Protein AF-A0A9D5CC19-F1 (afdb_monomer_lite)

Organism: NCBI:txid325984

Sequence (164 aa):
MEEVWQKQMRSLQSSLSIAKKSLAIDDADRRSDASVEQSWDSSGGNQNNGNHTGPRVREENGGRSMSAGLSVINRLAEEFEQRSQVFGDDAKFLVEVKSGQAEASLNPERELRRLKQMFDVWKKDFGVRLRETKVVINKLASEEANPEKVKKKWWGRLNSSRII

Radius of gyration: 29.65 Å; chains: 1; bounding box: 60×63×81 Å

Secondary structure (DSSP, 8-state):
-HHHHHHHHHHHHHHHHHHHHHHHHHTTTT-------------------------------HHHHHHHHHHHHHHHHHHHHHHHHHHHHHHHHHHHHHTTSS--SS-HHHHHHHHHHHHHHHHHHHHHHHHHHHHHHHHHHHHSS-TTSSTTTSGGGSS-----

Structure (mmCIF, N/CA/C/O backbone):
data_AF-A0A9D5CC19-F1
#
_entry.id   AF-A0A9D5CC19-F1
#
loop_
_atom_site.group_PDB
_atom_site.id
_atom_site.type_symbol
_atom_site.label_atom_id
_atom_site.label_alt_id
_atom_site.label_comp_id
_atom_site.label_asym_id
_atom_site.label_entity_id
_atom_site.label_seq_id
_atom_site.pdbx_PDB_ins_code
_atom_site.Cartn_x
_atom_site.Cartn_y
_atom_site.Cartn_z
_atom_site.occupancy
_atom_site.B_iso_or_equiv
_atom_site.auth_seq_id
_atom_site.auth_comp_id
_atom_site.auth_asym_id
_atom_site.auth_atom_id
_atom_site.pdbx_PDB_model_num
ATOM 1 N N . MET A 1 1 ? 30.662 1.251 15.315 1.00 50.44 1 MET A N 1
ATOM 2 C CA . MET A 1 1 ? 29.566 1.231 14.310 1.00 50.44 1 MET A CA 1
ATOM 3 C C . MET A 1 1 ? 29.085 2.641 13.974 1.00 50.44 1 MET A C 1
ATOM 5 O O . MET A 1 1 ? 29.071 2.973 12.797 1.00 50.44 1 MET A O 1
ATOM 9 N N . GLU A 1 2 ? 28.796 3.488 14.967 1.00 67.94 2 GLU A N 1
ATOM 10 C CA . GLU A 1 2 ? 28.387 4.895 14.768 1.00 67.94 2 GLU A CA 1
ATOM 11 C C . GLU A 1 2 ? 29.420 5.742 13.995 1.00 67.94 2 GLU A C 1
ATOM 13 O O . GLU A 1 2 ? 29.082 6.499 13.092 1.00 67.94 2 GLU A O 1
ATOM 18 N N . GLU A 1 3 ? 30.711 5.538 14.261 1.00 75.19 3 GLU A N 1
ATOM 19 C CA . GLU A 1 3 ? 31.812 6.281 13.625 1.00 75.19 3 GLU A CA 1
ATOM 20 C C . GLU A 1 3 ? 31.857 6.122 12.096 1.00 75.19 3 GLU A C 1
ATOM 22 O O . GLU A 1 3 ? 32.205 7.057 11.374 1.00 75.19 3 GLU A O 1
ATOM 27 N N . VAL A 1 4 ? 31.477 4.947 11.583 1.00 83.88 4 VAL A N 1
ATOM 28 C CA . VAL A 1 4 ? 31.441 4.680 10.139 1.00 83.88 4 VAL A CA 1
ATOM 29 C C . VAL A 1 4 ? 30.273 5.419 9.499 1.00 83.88 4 VAL A C 1
ATOM 31 O O . VAL A 1 4 ? 30.443 6.018 8.439 1.00 83.88 4 VAL A O 1
ATOM 34 N N . TRP A 1 5 ? 29.111 5.432 10.155 1.00 86.44 5 TRP A N 1
ATOM 35 C CA . TRP A 1 5 ? 27.939 6.166 9.680 1.00 86.44 5 TRP A CA 1
ATOM 36 C C . TRP A 1 5 ? 28.201 7.675 9.657 1.00 86.44 5 TRP A C 1
ATOM 38 O O . TRP A 1 5 ? 27.990 8.324 8.633 1.00 86.44 5 TRP A O 1
ATOM 48 N N . GLN A 1 6 ? 28.795 8.210 10.724 1.00 89.81 6 GLN A N 1
ATOM 49 C CA . GLN A 1 6 ? 29.220 9.610 10.799 1.00 89.81 6 GLN A CA 1
ATOM 50 C C . 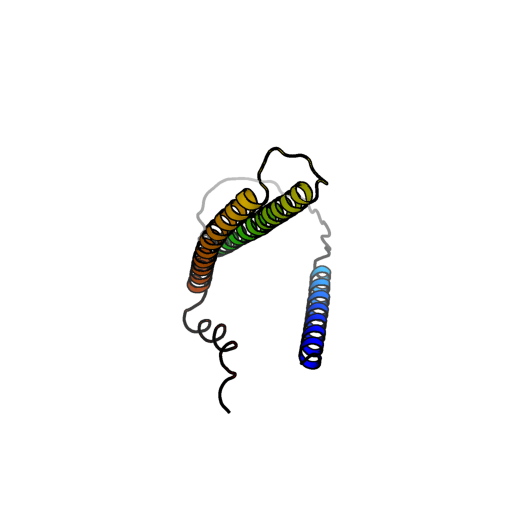GLN A 1 6 ? 30.209 9.968 9.681 1.00 89.81 6 GLN A C 1
ATOM 52 O O . GLN A 1 6 ? 30.081 11.008 9.030 1.00 89.81 6 GLN A O 1
ATOM 57 N N . LYS A 1 7 ? 31.181 9.091 9.402 1.00 91.62 7 LYS A N 1
ATOM 58 C CA . LYS A 1 7 ? 32.168 9.304 8.334 1.00 91.62 7 LYS A CA 1
ATOM 59 C C . LYS A 1 7 ? 31.529 9.275 6.943 1.00 91.62 7 LYS A C 1
ATOM 61 O O . LYS A 1 7 ? 31.882 10.099 6.100 1.00 91.62 7 LYS A O 1
ATOM 66 N N . GLN A 1 8 ? 30.560 8.386 6.718 1.00 85.56 8 GLN A N 1
ATOM 67 C CA . GLN A 1 8 ? 29.790 8.334 5.471 1.00 85.56 8 GLN A CA 1
ATOM 68 C C . GLN A 1 8 ? 28.921 9.583 5.291 1.00 85.56 8 GLN A C 1
ATOM 70 O O . GLN A 1 8 ? 28.938 10.181 4.218 1.00 85.56 8 GLN A O 1
ATOM 75 N N . MET A 1 9 ? 28.241 10.040 6.345 1.00 95.75 9 MET A N 1
ATOM 76 C CA . MET A 1 9 ? 27.393 11.231 6.279 1.00 95.75 9 MET A CA 1
ATOM 77 C C . MET A 1 9 ? 28.207 12.491 5.965 1.00 95.75 9 MET A C 1
ATOM 79 O O . MET A 1 9 ? 27.846 13.270 5.083 1.00 95.75 9 MET A O 1
ATOM 83 N N . ARG A 1 10 ? 29.368 12.644 6.612 1.00 90.56 10 ARG A N 1
ATOM 84 C CA . ARG A 1 10 ? 30.296 13.753 6.343 1.00 90.56 10 ARG A CA 1
ATOM 85 C C . ARG A 1 10 ? 30.849 13.712 4.919 1.00 90.56 10 ARG A C 1
ATOM 87 O O . ARG A 1 10 ? 30.910 14.746 4.257 1.00 90.56 10 ARG A O 1
ATOM 94 N N . SER A 1 11 ? 31.221 12.528 4.425 1.00 90.69 11 SER A N 1
ATOM 95 C CA . SER A 1 11 ? 31.704 12.367 3.047 1.00 90.69 11 SER A CA 1
ATOM 96 C C . SER A 1 11 ? 30.614 12.684 2.018 1.00 90.69 11 SER A C 1
ATOM 98 O O . SER A 1 11 ? 30.894 13.331 1.009 1.00 90.69 11 SER A O 1
ATOM 100 N N . LEU A 1 12 ? 29.367 12.280 2.279 1.00 92.69 12 LEU A N 1
ATOM 101 C CA . LEU A 1 12 ? 28.220 12.569 1.419 1.00 92.69 12 LEU A CA 1
ATOM 102 C C . LEU A 1 12 ? 27.943 14.073 1.359 1.00 92.69 12 LEU A C 1
ATOM 104 O O . LEU A 1 12 ? 27.874 14.648 0.272 1.00 92.69 12 LEU A O 1
ATOM 108 N N . GLN A 1 13 ? 27.859 14.725 2.518 1.00 92.38 13 GLN A N 1
ATOM 109 C CA . GLN A 1 13 ? 27.664 16.173 2.607 1.00 92.38 13 GLN A CA 1
ATOM 110 C C . GLN A 1 13 ? 28.793 16.949 1.912 1.00 92.38 13 GLN A C 1
ATOM 112 O O . GLN A 1 13 ? 28.529 17.933 1.220 1.00 92.38 13 GLN A O 1
ATOM 117 N N . SER A 1 14 ? 30.039 16.478 2.027 1.00 90.94 14 SER A N 1
ATOM 118 C CA . SER A 1 14 ? 31.184 17.049 1.311 1.00 90.94 14 SER A CA 1
ATOM 119 C C . SER A 1 14 ? 31.021 16.934 -0.209 1.00 90.94 14 SER A C 1
ATOM 121 O O . SER A 1 14 ? 31.119 17.943 -0.910 1.00 90.94 14 SER A O 1
ATOM 123 N N . SER A 1 15 ? 30.676 15.746 -0.717 1.00 84.25 15 SER A N 1
ATOM 124 C CA . SER A 1 15 ? 30.458 15.530 -2.155 1.00 84.25 15 SER A CA 1
ATOM 125 C C . SER A 1 15 ? 29.303 16.370 -2.722 1.00 84.25 15 SER A C 1
ATOM 127 O O . SER A 1 15 ? 29.442 16.957 -3.794 1.00 84.25 15 SER A O 1
ATOM 129 N N . LEU A 1 16 ? 28.208 16.529 -1.965 1.00 85.38 16 LEU A N 1
ATOM 130 C CA . LEU A 1 16 ? 27.084 17.405 -2.318 1.00 85.38 16 LEU A CA 1
ATOM 131 C C . LEU A 1 16 ? 27.503 18.876 -2.404 1.00 85.38 16 LEU A C 1
ATOM 133 O O . LEU A 1 16 ? 27.068 19.596 -3.301 1.00 85.38 16 LEU A O 1
ATOM 137 N N . SER A 1 17 ? 28.355 19.330 -1.483 1.00 82.25 17 SER A N 1
ATOM 138 C CA . SER A 1 17 ? 28.843 20.711 -1.464 1.00 82.25 17 SER A CA 1
ATOM 139 C C . SER A 1 17 ? 29.720 21.024 -2.681 1.00 82.25 17 SER A C 1
ATOM 141 O O . SER A 1 17 ? 29.593 22.097 -3.267 1.00 82.25 17 SER A O 1
ATOM 143 N N . ILE A 1 18 ? 30.557 20.072 -3.110 1.00 80.94 18 ILE A N 1
ATOM 144 C CA . ILE A 1 18 ? 31.383 20.199 -4.323 1.00 80.94 18 ILE A CA 1
ATOM 145 C C . ILE A 1 18 ? 30.498 20.237 -5.573 1.00 80.94 18 ILE A C 1
ATOM 147 O O . ILE A 1 18 ? 30.638 21.146 -6.390 1.00 80.94 18 ILE A O 1
ATOM 151 N N . ALA A 1 19 ? 29.541 19.312 -5.689 1.00 76.38 19 ALA A N 1
ATOM 152 C CA . ALA A 1 19 ? 28.617 19.272 -6.822 1.00 76.38 19 ALA A CA 1
ATOM 153 C C . ALA A 1 19 ? 27.803 20.573 -6.949 1.00 76.38 19 ALA A C 1
ATOM 155 O O . ALA A 1 19 ? 27.684 21.124 -8.042 1.00 76.38 19 ALA A O 1
ATOM 156 N N . LYS A 1 20 ? 27.315 21.125 -5.828 1.00 75.12 20 LYS A N 1
ATOM 157 C CA . LYS A 1 20 ? 26.585 22.406 -5.817 1.00 75.12 20 LYS A CA 1
ATOM 158 C C . LYS A 1 20 ? 27.441 23.590 -6.267 1.00 75.12 20 LYS A C 1
ATOM 160 O O . LYS A 1 20 ? 26.943 24.448 -6.985 1.00 75.12 20 LYS A O 1
ATOM 165 N N . LYS A 1 21 ? 28.712 23.650 -5.859 1.00 68.12 21 LYS A N 1
ATOM 166 C CA . LYS A 1 21 ? 29.637 24.715 -6.288 1.00 68.12 21 LYS A CA 1
ATOM 167 C C . LYS A 1 21 ? 29.951 24.615 -7.781 1.00 68.12 21 LYS A C 1
ATOM 169 O O . LYS A 1 21 ? 30.052 25.641 -8.437 1.00 68.12 21 LYS A O 1
ATOM 174 N N . SER A 1 22 ? 30.048 23.396 -8.312 1.00 59.19 22 SER A N 1
ATOM 175 C CA . SER A 1 22 ? 30.287 23.170 -9.740 1.00 59.19 22 SER A CA 1
ATOM 176 C C . SER A 1 22 ? 29.096 23.585 -10.610 1.00 59.19 22 SER A C 1
ATOM 178 O O . SER A 1 22 ? 29.305 24.107 -11.696 1.00 59.19 22 SER A O 1
ATOM 180 N N . LEU A 1 23 ? 27.860 23.408 -10.129 1.00 56.56 23 LEU A N 1
ATOM 181 C CA . LEU A 1 23 ? 26.654 23.811 -10.865 1.00 56.56 23 LEU A CA 1
ATOM 182 C C . LEU A 1 23 ? 26.490 25.339 -10.940 1.00 56.56 23 LEU A C 1
ATOM 184 O O . LEU A 1 23 ? 25.998 25.855 -11.932 1.00 56.56 23 LEU A O 1
ATOM 188 N N . ALA A 1 24 ? 26.935 26.066 -9.911 1.00 57.12 24 ALA A N 1
ATOM 189 C CA . ALA A 1 24 ? 26.884 27.529 -9.889 1.00 57.12 24 ALA A CA 1
ATOM 190 C C . ALA A 1 24 ? 27.945 28.204 -10.784 1.00 57.12 24 ALA A C 1
ATOM 192 O O . ALA A 1 24 ? 27.845 29.400 -11.035 1.00 57.12 24 ALA A O 1
ATOM 193 N N . ILE A 1 25 ? 28.961 27.462 -11.243 1.00 51.91 25 ILE A N 1
ATOM 194 C CA . ILE A 1 25 ? 30.002 27.964 -12.157 1.00 51.91 25 ILE A CA 1
ATOM 195 C C . ILE A 1 25 ? 29.527 27.897 -13.619 1.00 51.91 25 ILE A C 1
ATOM 197 O O . ILE A 1 25 ? 29.820 28.807 -14.384 1.00 51.91 25 ILE A O 1
ATOM 201 N N . ASP A 1 26 ? 28.719 26.897 -13.987 1.00 49.25 26 ASP A N 1
ATOM 202 C CA . ASP A 1 26 ? 28.211 26.724 -15.362 1.00 49.25 26 ASP A CA 1
ATOM 203 C C . ASP A 1 26 ? 27.099 27.734 -15.735 1.00 49.25 26 ASP A C 1
ATOM 205 O O . ASP A 1 26 ? 26.843 27.992 -16.910 1.00 49.25 26 ASP A O 1
ATOM 209 N N . ASP A 1 27 ? 26.456 28.352 -14.735 1.00 45.97 27 ASP A N 1
ATOM 210 C CA . ASP A 1 27 ? 25.426 29.392 -14.921 1.00 45.97 27 ASP A CA 1
ATOM 211 C C . ASP A 1 27 ? 26.031 30.804 -15.123 1.00 45.97 27 ASP A C 1
ATOM 213 O O . ASP A 1 27 ? 25.332 31.757 -15.471 1.00 45.97 27 ASP A O 1
ATOM 217 N N . ALA A 1 28 ? 27.349 30.965 -14.931 1.00 46.75 28 ALA A N 1
ATOM 218 C CA . ALA A 1 28 ? 28.041 32.241 -15.138 1.00 46.75 28 ALA A CA 1
ATOM 219 C C . ALA A 1 28 ? 28.458 32.480 -16.605 1.00 46.75 28 ALA A C 1
ATOM 221 O O . ALA A 1 28 ? 28.538 33.634 -17.025 1.00 46.75 28 ALA A O 1
ATOM 222 N N . ASP A 1 29 ? 28.643 31.423 -17.406 1.00 47.44 29 ASP A N 1
ATOM 223 C CA . ASP A 1 29 ? 29.183 31.517 -18.776 1.00 47.44 29 ASP A CA 1
ATOM 224 C C . ASP A 1 29 ? 28.117 31.736 -19.872 1.00 47.44 29 ASP A C 1
ATOM 226 O O . ASP A 1 29 ? 28.427 31.750 -21.063 1.00 47.44 29 ASP A O 1
ATOM 230 N N . ARG A 1 30 ? 26.840 31.938 -19.506 1.00 51.81 30 ARG A N 1
ATOM 231 C CA . ARG A 1 30 ? 25.733 32.142 -20.471 1.00 51.81 30 ARG A CA 1
ATOM 232 C C . ARG A 1 30 ? 25.027 33.492 -20.353 1.00 51.81 30 ARG A C 1
ATOM 234 O O . ARG A 1 30 ? 23.895 33.637 -20.814 1.00 51.81 30 ARG A O 1
ATOM 241 N N . ARG A 1 31 ? 25.683 34.504 -19.779 1.00 40.66 31 ARG A N 1
ATOM 242 C CA . ARG A 1 31 ? 25.199 35.893 -19.810 1.00 40.66 31 ARG A CA 1
ATOM 243 C C . ARG A 1 31 ? 25.778 36.655 -21.003 1.00 40.66 31 ARG A C 1
ATOM 245 O O . ARG A 1 31 ? 26.797 37.319 -20.906 1.00 40.66 31 ARG A O 1
ATOM 252 N N . SER A 1 32 ? 25.076 36.495 -22.119 1.00 44.75 32 SER A N 1
ATOM 253 C CA . SER A 1 32 ? 24.699 37.513 -23.106 1.00 44.75 32 SER A CA 1
ATOM 254 C C . SER A 1 32 ? 25.527 38.806 -23.190 1.00 44.75 32 SER A C 1
ATOM 256 O O . SER A 1 32 ? 25.320 39.722 -22.398 1.00 44.75 32 SER A O 1
ATOM 258 N N . ASP A 1 33 ? 26.283 38.946 -24.279 1.00 35.56 33 ASP A N 1
ATOM 259 C CA . ASP A 1 33 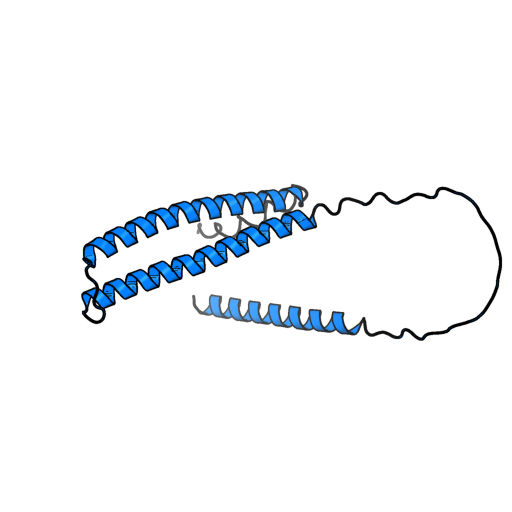? 26.413 40.219 -24.997 1.00 35.56 33 ASP A CA 1
ATOM 260 C C . ASP A 1 33 ? 25.999 39.986 -26.458 1.00 35.56 33 ASP A C 1
ATOM 262 O O . ASP A 1 33 ? 26.794 39.621 -27.322 1.00 35.56 33 ASP A O 1
ATOM 266 N N . ALA A 1 34 ? 24.691 40.073 -26.701 1.00 42.47 34 ALA A N 1
ATOM 267 C CA . ALA A 1 34 ? 24.139 40.174 -28.041 1.00 42.47 34 ALA A CA 1
ATOM 268 C C . ALA A 1 34 ? 23.971 41.665 -28.347 1.00 42.47 34 ALA A C 1
ATOM 270 O O . ALA A 1 34 ? 22.890 42.224 -28.151 1.00 42.47 34 ALA A O 1
ATOM 271 N N . SER A 1 35 ? 25.043 42.309 -28.810 1.00 39.56 35 SER A N 1
ATOM 272 C CA . SER A 1 35 ? 24.935 43.626 -29.428 1.00 39.56 35 SER A CA 1
ATOM 273 C C . SER A 1 35 ? 24.371 43.466 -30.837 1.00 39.56 35 SER A C 1
ATOM 275 O O . SER A 1 35 ? 24.994 42.904 -31.735 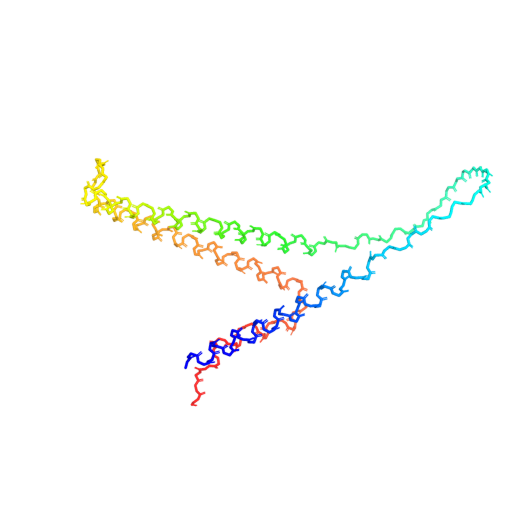1.00 39.56 35 SER A O 1
ATOM 277 N N . VAL A 1 36 ? 23.145 43.955 -30.989 1.00 48.03 36 VAL A N 1
ATOM 278 C CA . VAL A 1 36 ? 22.503 44.311 -32.252 1.00 48.03 36 VAL A CA 1
ATOM 279 C C . VAL A 1 36 ? 23.443 45.186 -33.079 1.00 48.03 36 VAL A C 1
ATOM 281 O O . VAL A 1 36 ? 23.858 46.244 -32.615 1.00 48.03 36 VAL A O 1
ATOM 284 N N . GLU A 1 37 ? 23.680 44.809 -34.334 1.00 36.69 37 GLU A N 1
ATOM 285 C CA . GLU A 1 37 ? 24.001 45.783 -35.374 1.00 36.69 37 GLU A CA 1
ATOM 286 C C . GLU A 1 37 ? 23.203 45.450 -36.639 1.00 36.69 37 GLU A C 1
ATOM 288 O O . GLU A 1 37 ? 23.423 44.456 -37.332 1.00 36.69 37 GLU A O 1
ATOM 293 N N . GLN A 1 38 ? 22.179 46.272 -36.864 1.00 44.75 38 GLN A N 1
ATOM 294 C CA . GLN A 1 38 ? 21.418 46.356 -38.102 1.00 44.75 38 GLN A CA 1
ATOM 295 C C . GLN A 1 38 ? 22.292 47.053 -39.146 1.00 44.75 38 GLN A C 1
ATOM 297 O O . GLN A 1 38 ? 22.776 48.152 -38.888 1.00 44.75 38 GLN A O 1
ATOM 302 N N . SER A 1 39 ? 22.444 46.469 -40.338 1.00 33.03 39 SER A N 1
ATOM 303 C CA . SER A 1 39 ? 23.083 47.166 -41.456 1.00 33.03 39 SER A CA 1
ATOM 304 C C . SER A 1 39 ? 22.526 46.733 -42.824 1.00 33.03 39 SER A C 1
ATOM 306 O O . SER A 1 39 ? 22.914 45.705 -43.363 1.00 33.03 39 SER A O 1
ATOM 308 N N . TRP A 1 40 ? 21.570 47.543 -43.297 1.00 37.22 40 TRP A N 1
ATOM 309 C CA . TRP A 1 40 ? 21.105 47.892 -44.657 1.00 37.22 40 TRP A CA 1
ATOM 310 C C . TRP A 1 40 ? 21.464 47.057 -45.918 1.00 37.22 40 TRP A C 1
ATOM 312 O O . TRP A 1 40 ? 22.619 46.833 -46.253 1.00 37.22 40 TRP A O 1
ATOM 322 N N . ASP A 1 41 ? 20.385 46.804 -46.682 1.00 34.94 41 ASP A N 1
ATOM 323 C CA . ASP A 1 41 ? 20.227 46.997 -48.141 1.00 34.94 41 ASP A CA 1
ATOM 324 C C . ASP A 1 41 ? 20.903 46.036 -49.141 1.00 34.94 41 ASP A C 1
ATOM 326 O O . ASP A 1 41 ? 22.086 46.144 -49.444 1.00 34.94 41 ASP A O 1
ATOM 330 N N . SER A 1 42 ? 20.095 45.194 -49.800 1.00 36.03 42 SER A N 1
ATOM 331 C CA . SER A 1 42 ? 19.932 45.269 -51.266 1.00 36.03 42 SER A CA 1
ATOM 332 C C . SER A 1 42 ? 18.891 44.291 -51.798 1.00 36.03 42 SER A C 1
ATOM 334 O O . SER A 1 42 ? 18.889 43.095 -51.515 1.00 36.03 42 SER A O 1
ATOM 336 N N . SER A 1 43 ? 17.987 44.865 -52.589 1.00 38.62 43 SER A N 1
ATOM 337 C CA . SER A 1 43 ? 16.926 44.218 -53.354 1.00 38.62 43 SER A CA 1
ATOM 338 C C . SER A 1 43 ? 17.434 43.159 -54.332 1.00 38.62 43 SER A C 1
ATOM 340 O O . SER A 1 43 ? 18.470 43.336 -54.965 1.00 38.62 43 SER A O 1
ATOM 342 N N . GLY A 1 44 ? 16.583 42.165 -54.603 1.00 31.58 44 GLY A N 1
ATOM 343 C CA . GLY A 1 44 ? 16.505 41.572 -55.937 1.00 31.58 44 GLY A CA 1
ATOM 344 C C . GLY A 1 44 ? 16.482 40.049 -55.987 1.00 31.58 44 GLY A C 1
ATOM 345 O O . GLY A 1 44 ? 17.514 39.404 -55.915 1.00 31.58 44 GLY A O 1
ATOM 346 N N . GLY A 1 45 ? 15.299 39.510 -56.284 1.00 31.98 45 GLY A N 1
ATOM 347 C CA . GLY A 1 45 ? 15.169 38.598 -57.418 1.00 31.98 45 GLY A CA 1
ATOM 348 C C . GLY A 1 45 ? 15.458 37.106 -57.218 1.00 31.98 45 GLY A C 1
ATOM 349 O O . GLY A 1 45 ? 16.588 36.674 -57.064 1.00 31.98 45 GLY A O 1
ATOM 350 N N . ASN A 1 46 ? 14.407 36.339 -57.510 1.00 31.77 46 ASN A N 1
ATOM 351 C CA . ASN A 1 46 ? 14.439 35.218 -58.452 1.00 31.77 46 ASN A CA 1
ATOM 352 C C . ASN A 1 46 ? 14.945 33.837 -57.975 1.00 31.77 46 ASN A C 1
ATOM 354 O O . ASN A 1 46 ? 16.130 33.580 -57.846 1.00 31.77 46 ASN A O 1
ATOM 358 N N . GLN A 1 47 ? 13.965 32.934 -57.864 1.00 36.31 47 GLN A N 1
ATOM 359 C CA . GLN A 1 47 ? 13.909 31.583 -58.441 1.00 36.31 47 GLN A CA 1
ATOM 360 C C . GLN A 1 47 ? 15.102 30.606 -58.322 1.00 36.31 47 GLN A C 1
ATOM 362 O O . GLN A 1 47 ? 16.200 30.838 -58.810 1.00 36.31 47 GLN A O 1
ATOM 367 N N . ASN A 1 48 ? 14.700 29.382 -57.950 1.00 33.47 48 ASN A N 1
ATOM 368 C CA . ASN A 1 48 ? 15.101 28.089 -58.521 1.00 33.47 48 ASN A CA 1
ATOM 369 C C . ASN A 1 48 ? 16.083 27.211 -57.716 1.00 33.47 48 ASN A C 1
ATOM 371 O O . ASN A 1 48 ? 17.254 27.525 -57.572 1.00 33.47 48 ASN A O 1
ATOM 375 N N . ASN A 1 49 ? 15.551 26.039 -57.336 1.00 35.44 49 ASN A N 1
ATOM 376 C CA . ASN A 1 49 ? 16.131 24.690 -57.430 1.00 35.44 49 ASN A CA 1
ATOM 377 C C . ASN A 1 49 ? 17.487 24.363 -56.774 1.00 35.44 49 ASN A C 1
ATOM 379 O O . ASN A 1 49 ? 18.517 24.923 -57.122 1.00 35.44 49 ASN A O 1
ATOM 383 N N . GLY A 1 50 ? 17.506 23.262 -56.010 1.00 32.69 50 GLY A N 1
ATOM 384 C CA . GLY A 1 50 ? 18.705 22.422 -55.912 1.00 32.69 50 GLY A CA 1
ATOM 385 C C . GLY A 1 50 ? 18.941 21.740 -54.566 1.00 32.69 50 GLY A C 1
ATOM 386 O O . GLY A 1 50 ? 19.363 22.360 -53.604 1.00 32.69 50 GLY A O 1
ATOM 387 N N . ASN A 1 51 ? 18.710 20.430 -54.546 1.00 41.41 51 ASN A N 1
ATOM 388 C CA . ASN A 1 51 ? 19.092 19.422 -53.552 1.00 41.41 51 ASN A CA 1
ATOM 389 C C . ASN A 1 51 ? 20.398 19.649 -52.765 1.00 41.41 51 ASN A C 1
ATOM 391 O O . ASN A 1 51 ? 21.466 19.478 -53.349 1.00 41.41 51 ASN A O 1
ATOM 395 N N . HIS A 1 52 ? 20.332 19.729 -51.428 1.00 37.88 52 HIS A N 1
ATOM 396 C CA . HIS A 1 52 ? 21.466 19.381 -50.556 1.00 37.88 52 HIS A CA 1
ATOM 397 C C . HIS A 1 52 ? 20.991 18.643 -49.286 1.00 37.88 52 HIS A C 1
ATOM 399 O O . HIS A 1 52 ? 20.394 19.228 -48.392 1.00 37.88 52 HIS A O 1
ATOM 405 N N . THR A 1 53 ? 21.253 17.331 -49.241 1.00 38.44 53 THR A N 1
ATOM 406 C CA . THR A 1 53 ? 21.647 16.563 -48.039 1.00 38.44 53 THR A CA 1
ATOM 407 C C . THR A 1 53 ? 21.071 17.011 -46.689 1.00 38.44 53 THR A C 1
ATOM 409 O O . THR A 1 53 ? 21.723 17.726 -45.933 1.00 38.44 53 THR A O 1
ATOM 412 N N . GLY A 1 54 ? 19.905 16.479 -46.318 1.00 32.25 54 GLY A N 1
ATOM 413 C CA . GLY A 1 54 ? 19.524 16.411 -44.908 1.00 32.25 54 GLY A CA 1
ATOM 414 C C . GLY A 1 54 ? 20.366 15.342 -44.200 1.00 32.25 54 GLY A C 1
ATOM 415 O O . GLY A 1 54 ? 20.341 14.182 -44.630 1.00 32.25 54 GLY A O 1
ATOM 416 N N . PRO A 1 55 ? 21.109 15.660 -43.124 1.00 40.78 55 PRO A N 1
ATOM 417 C CA . PRO A 1 55 ? 21.590 14.633 -42.222 1.00 40.78 55 PRO A CA 1
ATOM 418 C C . PRO A 1 55 ? 20.356 13.951 -41.641 1.00 40.78 55 PRO A C 1
ATOM 420 O O . PRO A 1 55 ? 19.500 14.593 -41.033 1.00 40.78 55 PRO A O 1
ATOM 423 N N . ARG A 1 56 ? 20.262 12.644 -41.890 1.00 37.94 56 ARG A N 1
ATOM 424 C CA . ARG A 1 56 ? 19.343 11.720 -41.229 1.00 37.94 56 ARG A CA 1
ATOM 425 C C . ARG A 1 56 ? 19.211 12.130 -39.765 1.00 37.94 56 ARG A C 1
ATOM 427 O O . ARG A 1 56 ? 20.223 12.169 -39.065 1.00 37.94 56 ARG A O 1
ATOM 434 N N . VAL A 1 57 ? 17.983 12.426 -39.338 1.00 40.75 57 VAL A N 1
ATOM 435 C CA . VAL A 1 57 ? 17.611 12.545 -37.926 1.00 40.75 57 VAL A CA 1
ATOM 436 C C . VAL A 1 57 ? 18.040 11.239 -37.271 1.00 40.75 57 VAL A C 1
ATOM 438 O O . VAL A 1 57 ? 17.418 10.190 -37.425 1.00 40.75 57 VAL A O 1
ATOM 441 N N . ARG A 1 58 ? 19.222 11.303 -36.668 1.00 43.09 58 ARG A N 1
ATOM 442 C CA . ARG A 1 58 ? 19.888 10.223 -35.972 1.00 43.09 58 ARG A CA 1
ATOM 443 C C . ARG A 1 58 ? 19.111 10.019 -34.689 1.00 43.09 58 ARG A C 1
ATOM 445 O O . ARG A 1 58 ? 19.168 10.860 -33.805 1.00 43.09 58 ARG A O 1
ATOM 452 N N . GLU A 1 59 ? 18.363 8.925 -34.681 1.00 45.22 59 GLU A N 1
ATOM 453 C CA . GLU A 1 59 ? 17.772 8.231 -33.542 1.00 45.22 59 GLU A CA 1
ATOM 454 C C . GLU A 1 59 ? 17.917 8.930 -32.188 1.00 45.22 59 GLU A C 1
ATOM 456 O O . GLU A 1 59 ? 18.818 8.656 -31.399 1.00 45.22 59 GLU A O 1
ATOM 461 N N . GLU A 1 60 ? 16.947 9.783 -31.884 1.00 44.19 60 GLU A N 1
ATOM 462 C CA . GLU A 1 60 ? 16.681 10.249 -30.529 1.00 44.19 60 GLU A CA 1
ATOM 463 C C . GLU A 1 60 ? 15.690 9.278 -29.857 1.00 44.19 60 GLU A C 1
ATOM 465 O O . GLU A 1 60 ? 14.608 9.650 -29.413 1.00 44.19 60 GLU A O 1
ATOM 470 N N . ASN A 1 61 ? 16.017 7.979 -29.857 1.00 47.72 61 ASN A N 1
ATOM 471 C CA . ASN A 1 61 ? 15.155 6.940 -29.278 1.00 47.72 61 ASN A CA 1
ATOM 472 C C . ASN A 1 61 ? 15.644 6.437 -27.903 1.00 47.72 61 ASN A C 1
ATOM 474 O O . ASN A 1 61 ? 14.935 5.683 -27.243 1.00 47.72 61 ASN A O 1
ATOM 478 N N . GLY A 1 62 ? 16.814 6.894 -27.431 1.00 49.09 62 GLY A N 1
ATOM 479 C CA . GLY A 1 62 ? 17.366 6.525 -26.116 1.00 49.09 62 GLY A CA 1
ATOM 480 C C . GLY A 1 62 ? 16.720 7.269 -24.938 1.00 49.09 62 GLY A C 1
ATOM 481 O O . GLY A 1 62 ? 16.297 6.660 -23.957 1.00 49.09 62 GLY A O 1
ATOM 482 N N . GLY A 1 63 ? 16.516 8.587 -25.061 1.00 50.34 63 GLY A N 1
ATOM 483 C CA . GLY A 1 63 ? 16.014 9.423 -23.956 1.00 50.34 63 GLY A CA 1
ATOM 484 C C . GLY A 1 63 ? 14.548 9.180 -23.566 1.00 50.34 63 GLY A C 1
ATOM 485 O O . GLY A 1 63 ? 14.161 9.377 -22.412 1.00 50.34 63 GLY A O 1
ATOM 486 N N . ARG A 1 64 ? 13.715 8.704 -24.502 1.00 55.81 64 ARG A N 1
ATOM 487 C CA . ARG A 1 64 ? 12.287 8.432 -24.251 1.00 55.81 64 ARG A CA 1
ATOM 488 C C . ARG A 1 64 ? 12.059 7.218 -23.353 1.00 55.81 64 ARG A C 1
ATOM 490 O O . ARG A 1 64 ? 11.128 7.216 -22.550 1.00 55.81 64 ARG A O 1
ATOM 497 N N . SER A 1 65 ? 12.911 6.203 -23.465 1.00 56.72 65 SER A N 1
ATOM 498 C CA . SER A 1 65 ? 12.717 4.930 -22.771 1.00 56.72 65 SER A CA 1
ATOM 499 C C . SER A 1 65 ? 13.042 5.029 -21.275 1.00 56.72 65 SER A C 1
ATOM 501 O O . SER A 1 65 ? 12.277 4.572 -20.424 1.00 56.72 65 SER A O 1
ATOM 503 N N . MET A 1 66 ? 14.124 5.733 -20.929 1.00 60.66 66 MET A N 1
ATOM 504 C CA . MET A 1 66 ? 14.517 5.971 -19.535 1.00 60.66 66 MET A CA 1
ATOM 505 C C . MET A 1 66 ? 13.502 6.860 -18.791 1.00 60.66 66 MET A C 1
ATOM 507 O O . MET A 1 66 ? 13.180 6.599 -17.630 1.00 60.66 66 MET A O 1
ATOM 511 N N . SER A 1 67 ? 12.926 7.847 -19.490 1.00 70.81 67 SER A N 1
ATOM 512 C CA . SER A 1 67 ? 11.822 8.682 -18.991 1.00 70.81 67 SER A CA 1
ATOM 513 C C . SER A 1 67 ? 10.571 7.854 -18.651 1.00 70.81 67 SER A C 1
ATOM 515 O O . SER A 1 67 ? 9.983 8.018 -17.579 1.00 70.81 67 SER A O 1
ATOM 517 N N . ALA A 1 68 ? 10.216 6.876 -19.494 1.00 74.75 68 ALA A N 1
ATOM 518 C CA . ALA A 1 68 ? 9.107 5.964 -19.215 1.00 74.75 68 ALA A CA 1
ATOM 519 C C . ALA A 1 68 ? 9.365 5.109 -17.957 1.00 74.75 68 ALA A C 1
ATOM 521 O O . ALA A 1 68 ? 8.480 4.988 -17.109 1.00 74.75 68 ALA A O 1
ATOM 522 N N . GLY A 1 69 ? 10.584 4.591 -17.769 1.00 78.00 69 GLY A N 1
ATOM 523 C CA . GLY A 1 69 ? 10.966 3.859 -16.554 1.00 78.00 69 GLY A CA 1
ATOM 524 C C . GLY A 1 69 ? 10.825 4.692 -15.274 1.00 78.00 69 GLY A C 1
ATOM 525 O O . GLY A 1 69 ? 10.265 4.213 -14.289 1.00 78.00 69 GLY A O 1
ATOM 526 N N . LEU A 1 70 ? 11.263 5.955 -15.301 1.00 79.88 70 LEU A N 1
ATOM 527 C CA . LEU A 1 70 ? 11.129 6.886 -14.172 1.00 79.88 70 LEU A CA 1
ATOM 528 C C . LEU A 1 70 ? 9.662 7.196 -13.841 1.00 79.88 70 LEU A C 1
ATOM 530 O O . LEU A 1 70 ? 9.297 7.226 -12.666 1.00 79.88 70 LEU A O 1
ATOM 534 N N . SER A 1 71 ? 8.800 7.343 -14.852 1.00 87.94 71 SER A N 1
ATOM 535 C CA . SER A 1 71 ? 7.366 7.582 -14.632 1.00 87.94 71 SER A CA 1
ATOM 536 C C . SER A 1 71 ? 6.665 6.420 -13.911 1.00 87.94 71 SER A C 1
ATOM 538 O O . SER A 1 71 ? 5.853 6.643 -13.013 1.00 87.94 71 SER A O 1
ATOM 540 N N . VAL A 1 72 ? 7.028 5.171 -14.234 1.00 89.38 72 VAL A N 1
ATOM 541 C CA . VAL A 1 72 ? 6.489 3.975 -13.565 1.00 89.38 72 VAL A CA 1
ATOM 542 C C . VAL A 1 72 ? 6.962 3.894 -12.111 1.00 89.38 72 VAL A C 1
ATOM 544 O O . VAL A 1 72 ? 6.184 3.510 -11.238 1.00 89.38 72 VAL A O 1
ATOM 547 N N . ILE A 1 73 ? 8.211 4.286 -11.831 1.00 90.88 73 ILE A N 1
ATOM 548 C CA . ILE A 1 73 ? 8.747 4.333 -10.462 1.00 90.88 73 ILE A CA 1
ATOM 549 C C . ILE A 1 73 ? 8.014 5.387 -9.629 1.00 90.88 73 ILE A C 1
ATOM 551 O O . ILE A 1 73 ? 7.588 5.066 -8.522 1.00 90.88 73 ILE A O 1
ATOM 555 N N . ASN A 1 74 ? 7.835 6.604 -10.156 1.00 92.50 74 ASN A N 1
ATOM 556 C CA . ASN A 1 74 ? 7.118 7.668 -9.446 1.00 92.50 74 ASN A CA 1
ATOM 557 C C . ASN A 1 74 ? 5.701 7.224 -9.088 1.00 92.50 74 ASN A C 1
ATOM 559 O O . ASN A 1 74 ? 5.311 7.291 -7.926 1.00 92.50 74 ASN A O 1
ATOM 563 N N . ARG A 1 75 ? 4.980 6.641 -10.049 1.00 94.62 75 ARG A N 1
ATOM 564 C CA . ARG A 1 75 ? 3.644 6.098 -9.802 1.00 94.62 75 ARG A CA 1
ATOM 565 C C . ARG A 1 75 ? 3.641 5.008 -8.722 1.00 94.62 75 ARG A C 1
ATOM 567 O O . ARG A 1 75 ? 2.755 4.985 -7.877 1.00 94.62 75 ARG A O 1
ATOM 574 N N . LEU A 1 76 ? 4.611 4.089 -8.729 1.00 95.62 76 LEU A N 1
ATOM 575 C CA . LEU A 1 76 ? 4.711 3.059 -7.686 1.00 95.62 76 LEU A CA 1
ATOM 576 C C . LEU A 1 76 ? 5.016 3.648 -6.305 1.00 95.62 76 LEU A C 1
ATOM 578 O O . LEU A 1 76 ? 4.521 3.122 -5.310 1.00 95.62 76 LEU A O 1
ATOM 582 N N . ALA A 1 77 ? 5.818 4.710 -6.239 1.00 95.62 77 ALA A N 1
ATOM 583 C CA . ALA A 1 77 ? 6.110 5.413 -4.996 1.00 95.62 77 ALA A CA 1
ATOM 584 C C . ALA A 1 77 ? 4.861 6.119 -4.447 1.00 95.62 77 ALA A C 1
ATOM 586 O O . ALA A 1 77 ? 4.532 5.940 -3.276 1.00 95.62 77 ALA A O 1
ATOM 587 N N . GLU A 1 78 ? 4.124 6.828 -5.304 1.00 97.25 78 GLU A N 1
ATOM 588 C CA . GLU A 1 78 ? 2.855 7.477 -4.948 1.00 97.25 78 GLU A CA 1
ATOM 589 C C . GLU A 1 78 ? 1.818 6.454 -4.463 1.00 97.25 78 GLU A C 1
ATOM 591 O O . GLU A 1 78 ? 1.215 6.622 -3.404 1.00 97.25 78 GLU A O 1
ATOM 596 N N . GLU A 1 79 ? 1.640 5.345 -5.191 1.00 96.38 79 GLU A N 1
ATOM 597 C CA . GLU A 1 79 ? 0.721 4.276 -4.787 1.00 96.38 79 GLU A CA 1
ATOM 598 C C . GLU A 1 79 ? 1.123 3.648 -3.442 1.00 96.38 79 GLU A C 1
ATOM 600 O O . GLU A 1 79 ? 0.254 3.313 -2.632 1.00 96.38 79 GLU A O 1
ATOM 605 N N . PHE A 1 80 ? 2.427 3.475 -3.197 1.00 97.44 80 PHE A N 1
ATOM 606 C CA . PHE A 1 80 ? 2.935 2.956 -1.930 1.00 97.44 80 PHE A CA 1
ATOM 607 C C . PHE A 1 80 ? 2.609 3.888 -0.769 1.00 97.44 80 PHE A C 1
ATOM 609 O O . PHE A 1 80 ? 2.110 3.420 0.254 1.00 97.44 80 PHE A O 1
ATOM 616 N N . GLU A 1 81 ? 2.881 5.182 -0.923 1.00 97.94 81 GLU A N 1
ATOM 617 C CA . GLU A 1 81 ? 2.628 6.191 0.104 1.00 97.94 81 GLU A CA 1
ATOM 618 C C . GLU A 1 81 ? 1.137 6.263 0.438 1.00 97.94 81 GLU A C 1
ATOM 620 O O . GLU A 1 81 ? 0.753 6.060 1.592 1.00 97.94 81 GLU A O 1
ATOM 625 N N . GLN A 1 82 ? 0.289 6.414 -0.584 1.00 98.19 82 GLN A N 1
ATOM 626 C CA . GLN A 1 82 ? -1.163 6.488 -0.416 1.00 98.19 82 GLN A CA 1
ATOM 627 C C . GLN A 1 82 ? -1.720 5.246 0.281 1.00 98.19 82 GLN A C 1
ATOM 629 O O . GLN A 1 82 ? -2.461 5.349 1.257 1.00 98.19 82 GLN A O 1
ATOM 634 N N . ARG A 1 83 ? -1.360 4.047 -0.193 1.00 97.31 83 ARG A N 1
ATOM 635 C CA . ARG A 1 83 ? -1.877 2.804 0.395 1.00 97.31 83 ARG A CA 1
ATOM 636 C C . ARG A 1 83 ? -1.351 2.573 1.801 1.00 97.31 83 ARG A C 1
ATOM 638 O O . ARG A 1 83 ? -2.109 2.097 2.641 1.00 97.31 83 ARG A O 1
ATOM 645 N N . SER A 1 84 ? -0.093 2.918 2.068 1.00 96.44 84 SER A N 1
ATOM 646 C CA . SER A 1 84 ? 0.480 2.819 3.414 1.00 96.44 84 SER A CA 1
ATOM 647 C C . SER A 1 84 ? -0.249 3.731 4.393 1.00 96.44 84 SER A C 1
ATOM 649 O O . SER A 1 84 ? -0.543 3.298 5.507 1.00 96.44 84 SER A O 1
ATOM 651 N N . GLN A 1 85 ? -0.589 4.950 3.967 1.00 98.31 85 GLN A N 1
ATOM 652 C CA . GLN A 1 85 ? -1.366 5.873 4.784 1.00 98.31 85 GLN A CA 1
ATOM 653 C C . GLN A 1 85 ? -2.764 5.319 5.071 1.00 98.31 85 GLN A C 1
ATOM 655 O O . GLN A 1 85 ? -3.134 5.226 6.233 1.00 98.31 85 GLN A O 1
ATOM 660 N N . VAL A 1 86 ? -3.491 4.851 4.049 1.00 98.31 86 VAL A N 1
ATOM 661 C CA . VAL A 1 86 ? -4.837 4.271 4.226 1.00 98.31 86 VAL A CA 1
ATOM 662 C C . VAL A 1 86 ? -4.824 3.106 5.218 1.00 98.31 86 VAL A C 1
ATOM 664 O O . VAL A 1 86 ? -5.633 3.082 6.136 1.00 98.31 86 VAL A O 1
ATOM 667 N N . PHE A 1 87 ? -3.872 2.171 5.108 1.00 98.44 87 PHE A N 1
ATOM 668 C CA . PHE A 1 87 ? -3.758 1.079 6.084 1.00 98.44 87 PHE A CA 1
ATOM 669 C C . PHE A 1 87 ? -3.458 1.580 7.504 1.00 98.44 87 PHE A C 1
ATOM 671 O O . PHE A 1 87 ? -3.933 0.986 8.474 1.00 98.44 87 PHE A O 1
ATOM 678 N N . GLY A 1 88 ? -2.653 2.637 7.632 1.00 98.19 88 GLY A N 1
ATOM 679 C CA . GLY A 1 88 ? -2.360 3.276 8.912 1.00 98.19 88 GLY A CA 1
ATOM 680 C C . GLY A 1 88 ? -3.595 3.933 9.526 1.00 98.19 88 GLY A C 1
ATOM 681 O O . GLY A 1 88 ? -3.885 3.705 10.701 1.00 98.19 88 GLY A O 1
ATOM 682 N N . ASP A 1 89 ? -4.343 4.681 8.720 1.00 98.31 89 ASP A N 1
ATOM 683 C CA . ASP A 1 89 ? -5.570 5.368 9.117 1.00 98.31 89 ASP A CA 1
ATOM 684 C C . ASP A 1 89 ? -6.663 4.361 9.499 1.00 98.31 89 ASP A C 1
ATOM 686 O O . ASP A 1 89 ? -7.257 4.482 10.568 1.00 98.31 89 ASP A O 1
ATOM 690 N N . ASP A 1 90 ? -6.855 3.304 8.704 1.00 97.69 90 ASP A N 1
ATOM 691 C CA . ASP A 1 90 ? -7.799 2.221 8.999 1.00 97.69 90 ASP A CA 1
ATOM 692 C C . ASP A 1 90 ? -7.444 1.519 10.318 1.00 97.69 90 ASP A C 1
ATOM 694 O O . ASP A 1 90 ? -8.308 1.259 11.156 1.00 97.69 90 ASP A O 1
ATOM 698 N N . ALA A 1 91 ? -6.159 1.226 10.546 1.00 97.94 91 ALA A N 1
ATOM 699 C CA . ALA A 1 91 ? -5.712 0.609 11.791 1.00 97.94 91 ALA A CA 1
ATOM 700 C C . ALA A 1 91 ? -5.925 1.538 12.997 1.00 97.94 91 ALA A C 1
ATOM 702 O O . ALA A 1 91 ? -6.366 1.077 14.053 1.00 97.94 91 ALA A O 1
ATOM 703 N N . LYS A 1 92 ? -5.649 2.838 12.840 1.00 97.81 92 LYS A N 1
ATOM 704 C CA . LYS A 1 92 ? -5.893 3.858 13.868 1.00 97.81 92 LYS A CA 1
ATOM 705 C C . LYS A 1 92 ? -7.381 3.967 14.189 1.00 97.81 92 LYS A C 1
ATOM 707 O O . LYS A 1 92 ? -7.744 3.909 15.360 1.00 97.81 92 LYS A O 1
ATOM 712 N N . PHE A 1 93 ? -8.231 4.024 13.168 1.00 97.62 93 PHE A N 1
ATOM 713 C CA . PHE A 1 93 ? -9.683 4.058 13.320 1.00 97.62 93 PHE A CA 1
ATOM 714 C C . PHE A 1 93 ? -10.202 2.836 14.086 1.00 97.62 93 PHE A C 1
ATOM 716 O O . PHE A 1 93 ? -10.995 2.977 15.012 1.00 97.62 93 PHE A O 1
ATOM 723 N N . LEU A 1 94 ? -9.707 1.630 13.786 1.00 97.62 94 LEU A N 1
ATOM 724 C CA . LEU A 1 94 ? -10.099 0.427 14.530 1.00 97.62 94 LEU A CA 1
ATOM 725 C C . LEU A 1 94 ? -9.700 0.484 16.013 1.00 97.62 94 LEU A C 1
ATOM 727 O O . LEU A 1 94 ? -10.439 -0.018 16.863 1.00 97.62 94 LEU A O 1
ATOM 731 N N . VAL A 1 95 ? -8.557 1.095 16.339 1.00 97.25 95 VAL A N 1
ATOM 732 C CA . VAL A 1 95 ? -8.143 1.329 17.732 1.00 97.25 95 VAL A CA 1
ATOM 733 C C . VAL A 1 95 ? -9.071 2.334 18.414 1.00 97.25 95 VAL A C 1
ATOM 735 O O . VAL A 1 95 ? -9.478 2.085 19.547 1.00 97.25 95 VAL A O 1
ATOM 738 N N . GLU A 1 96 ? -9.444 3.414 17.728 1.00 97.00 96 GLU A N 1
ATOM 739 C CA . GLU A 1 96 ? -10.372 4.437 18.233 1.00 97.00 96 GLU A CA 1
ATOM 740 C C . GLU A 1 96 ? -11.786 3.880 18.461 1.00 97.00 96 GLU A C 1
ATOM 742 O O . GLU A 1 96 ? -12.409 4.166 19.482 1.00 97.00 96 GLU A O 1
ATOM 747 N N . VAL A 1 97 ? -12.290 3.027 17.562 1.00 96.56 97 VAL A N 1
ATOM 748 C CA . VAL A 1 97 ? -13.586 2.348 17.748 1.00 96.56 97 VAL A CA 1
ATOM 749 C C . VAL A 1 97 ? -13.525 1.382 18.930 1.00 96.56 97 VAL A C 1
ATOM 751 O O . VAL A 1 97 ? -14.439 1.330 19.750 1.00 96.56 97 VAL A O 1
ATOM 754 N N . LYS A 1 98 ? -12.423 0.637 19.073 1.00 94.44 98 LYS A N 1
ATOM 755 C CA . LYS A 1 98 ? -12.234 -0.289 20.196 1.00 94.44 98 LYS A CA 1
ATOM 756 C C . LYS A 1 98 ? -12.095 0.421 21.546 1.00 94.44 98 LYS A C 1
ATOM 758 O O . LYS A 1 98 ? -12.536 -0.121 22.558 1.00 94.44 98 LYS A O 1
ATOM 763 N N . SER A 1 99 ? -11.475 1.599 21.581 1.00 94.62 99 SER A N 1
ATOM 764 C CA . SER A 1 99 ? -11.348 2.417 22.793 1.00 94.62 99 SER A CA 1
ATOM 765 C C . SER A 1 99 ? -12.620 3.208 23.119 1.00 94.62 99 SER A C 1
ATOM 767 O O . SER A 1 99 ? -12.680 3.837 24.174 1.00 94.62 99 SER A O 1
ATOM 769 N N . GLY A 1 100 ? -13.630 3.177 22.240 1.00 93.75 100 GLY A N 1
ATOM 770 C CA . GLY A 1 100 ? -14.864 3.953 22.374 1.00 93.75 100 GLY A CA 1
ATOM 771 C C . GLY A 1 100 ? -14.695 5.443 22.059 1.00 93.75 100 GLY A C 1
ATOM 772 O O . GLY A 1 100 ? -15.583 6.231 22.366 1.00 93.75 100 GLY A O 1
ATOM 773 N N . GLN A 1 101 ? -13.567 5.844 21.464 1.00 94.06 101 GLN A N 1
ATOM 774 C CA . GLN A 1 101 ? -13.327 7.217 21.004 1.00 94.06 101 GLN A CA 1
ATOM 775 C C . GLN A 1 101 ? -14.079 7.539 19.706 1.00 94.06 101 GLN A C 1
ATOM 777 O O . GLN A 1 101 ? -14.367 8.705 19.445 1.00 94.06 101 GLN A O 1
ATOM 782 N N . ALA A 1 102 ? -14.403 6.517 18.912 1.00 92.75 102 ALA A N 1
ATOM 783 C CA . ALA A 1 102 ? -15.216 6.623 17.707 1.00 92.75 102 ALA A CA 1
ATOM 784 C C . ALA A 1 102 ? -16.384 5.628 17.763 1.00 92.75 102 ALA A C 1
ATOM 786 O O . ALA A 1 102 ? -16.220 4.486 18.189 1.00 92.75 102 ALA A O 1
ATOM 787 N N . GLU A 1 103 ? -17.565 6.047 17.311 1.00 89.88 103 GLU A N 1
ATOM 788 C CA . GLU A 1 103 ? -18.747 5.185 17.259 1.00 89.88 103 GLU A CA 1
ATOM 789 C C . GLU A 1 103 ? -18.912 4.595 15.853 1.00 89.88 103 GLU A C 1
ATOM 791 O O . GLU A 1 103 ? -19.030 5.320 14.866 1.00 89.88 103 GLU A O 1
ATOM 796 N N . ALA A 1 104 ? -18.908 3.264 15.751 1.00 91.00 104 ALA A N 1
ATOM 797 C CA . ALA A 1 104 ? -19.145 2.552 14.501 1.00 91.00 104 ALA A CA 1
ATOM 798 C C . ALA A 1 104 ? -19.774 1.179 14.767 1.00 91.00 104 ALA A C 1
ATOM 800 O O . ALA A 1 104 ? -19.332 0.443 15.649 1.00 91.00 104 ALA A O 1
ATOM 801 N N . SER A 1 105 ? -20.774 0.788 13.968 1.00 89.69 105 SER A N 1
ATOM 802 C CA . SER A 1 105 ? -21.425 -0.526 14.081 1.00 89.69 105 SER A CA 1
ATOM 803 C C . SER A 1 105 ? -20.611 -1.624 13.377 1.00 89.69 105 SER A C 1
ATOM 805 O O . SER A 1 105 ? -21.054 -2.241 12.405 1.00 89.69 105 SER A O 1
ATOM 807 N N . LEU A 1 106 ? -19.383 -1.852 13.833 1.00 90.75 106 LEU A N 1
ATOM 808 C CA . LEU A 1 106 ? -18.491 -2.892 13.320 1.00 90.75 106 LEU A CA 1
ATOM 809 C C . LEU A 1 106 ? -17.764 -3.591 14.466 1.00 90.75 106 LEU A C 1
ATOM 811 O O . LEU A 1 106 ? -17.679 -3.071 15.573 1.00 90.75 106 LEU A O 1
ATOM 815 N N . ASN A 1 107 ? -17.246 -4.791 14.207 1.00 94.69 107 ASN A N 1
ATOM 816 C CA . ASN A 1 107 ? -16.448 -5.532 15.181 1.00 94.69 107 ASN A CA 1
ATOM 817 C C . ASN A 1 107 ? -14.951 -5.255 14.932 1.00 94.69 107 ASN A C 1
ATOM 819 O O . ASN A 1 107 ? -14.429 -5.742 13.921 1.00 94.69 107 ASN A O 1
ATOM 823 N N . PRO A 1 108 ? -14.249 -4.521 15.820 1.00 95.44 108 PRO A N 1
ATOM 824 C CA . PRO A 1 108 ? -12.875 -4.087 15.567 1.00 95.44 108 PRO A CA 1
ATOM 825 C C . PRO A 1 108 ? -11.897 -5.245 15.343 1.00 95.44 108 PRO A C 1
ATOM 827 O O . PRO A 1 108 ? -11.034 -5.175 14.473 1.00 95.44 108 PRO A O 1
ATOM 830 N N . GLU A 1 109 ? -12.042 -6.354 16.070 1.00 95.62 109 GLU A N 1
ATOM 831 C CA . GLU A 1 109 ? -11.174 -7.529 15.945 1.00 95.62 109 GLU A CA 1
ATOM 832 C C . GLU A 1 109 ? -11.368 -8.261 14.615 1.00 95.62 109 GLU A C 1
ATOM 834 O O . GLU A 1 109 ? -10.406 -8.758 14.020 1.00 95.62 109 GLU A O 1
ATOM 839 N N . ARG A 1 110 ? -12.615 -8.366 14.146 1.00 97.38 110 ARG A N 1
ATOM 840 C CA . ARG A 1 110 ? -12.933 -8.971 12.850 1.00 97.38 110 ARG A CA 1
ATOM 841 C C . ARG A 1 110 ? -12.398 -8.110 11.714 1.00 97.38 110 ARG A C 1
ATOM 843 O O . ARG A 1 110 ? -11.763 -8.660 10.812 1.00 97.38 110 ARG A O 1
ATOM 850 N N . GLU A 1 111 ? -12.612 -6.802 11.783 1.00 97.50 111 GLU A N 1
ATOM 851 C CA . GLU A 1 111 ? -12.132 -5.873 10.761 1.00 97.50 111 GLU A CA 1
ATOM 852 C C . GLU A 1 111 ? -10.609 -5.768 10.765 1.00 97.50 111 GLU A C 1
ATOM 854 O O . GLU A 1 111 ? -10.007 -5.780 9.698 1.00 97.50 111 GLU A O 1
ATOM 859 N N . LEU A 1 112 ? -9.947 -5.837 11.923 1.00 97.50 112 LEU A N 1
ATOM 860 C CA . LEU A 1 112 ? -8.485 -5.888 11.981 1.00 97.50 112 LEU A CA 1
ATOM 861 C C . LEU A 1 112 ? -7.926 -7.141 11.290 1.00 97.50 112 LEU A C 1
ATOM 863 O O . LEU A 1 112 ? -6.941 -7.066 10.551 1.00 97.50 112 LEU A O 1
ATOM 867 N N . ARG A 1 113 ? -8.564 -8.307 11.480 1.00 98.19 113 ARG A N 1
ATOM 868 C CA . ARG A 1 113 ? -8.182 -9.537 10.759 1.00 98.19 113 ARG A CA 1
ATOM 869 C C . ARG A 1 113 ? -8.363 -9.384 9.250 1.00 98.19 113 ARG A C 1
ATOM 871 O O . ARG A 1 113 ? -7.501 -9.833 8.494 1.00 98.19 113 ARG A O 1
ATOM 878 N N . ARG A 1 114 ? -9.452 -8.747 8.814 1.00 98.19 114 ARG A N 1
ATOM 879 C CA . ARG A 1 114 ? -9.714 -8.458 7.399 1.00 98.19 114 ARG A CA 1
ATOM 880 C C . ARG A 1 114 ? -8.694 -7.465 6.830 1.00 98.19 114 ARG A C 1
ATOM 882 O O . ARG A 1 114 ? -8.127 -7.734 5.773 1.00 98.19 114 ARG A O 1
ATOM 889 N N . LEU A 1 115 ? -8.400 -6.381 7.546 1.00 98.19 115 LEU A N 1
ATOM 890 C CA . LEU A 1 115 ? -7.414 -5.366 7.172 1.00 98.19 115 LEU A CA 1
ATOM 891 C C . LEU A 1 115 ? -6.029 -5.995 6.989 1.00 98.19 115 LEU A C 1
ATOM 893 O O . LEU A 1 115 ? -5.374 -5.777 5.972 1.00 98.19 115 LEU A O 1
ATOM 897 N N . LYS A 1 116 ? -5.629 -6.878 7.913 1.00 98.00 116 LYS A N 1
ATOM 898 C CA . LYS A 1 116 ? -4.393 -7.660 7.791 1.00 98.00 116 LYS A CA 1
ATOM 899 C C . LYS A 1 116 ? -4.374 -8.525 6.526 1.00 98.00 116 LYS A C 1
ATOM 901 O O . LYS A 1 116 ? -3.362 -8.560 5.833 1.00 98.00 116 LYS A O 1
ATOM 906 N N . GLN A 1 117 ? -5.467 -9.223 6.211 1.00 98.50 117 GLN A N 1
ATOM 907 C CA . GLN A 1 117 ? -5.550 -10.028 4.985 1.00 98.50 117 GLN A CA 1
ATOM 908 C C . GLN A 1 117 ? -5.420 -9.161 3.728 1.00 98.50 117 GLN A C 1
ATOM 910 O O . GLN A 1 117 ? -4.678 -9.517 2.814 1.00 98.50 117 GLN A O 1
ATOM 915 N N . MET A 1 118 ? -6.095 -8.009 3.693 1.00 98.12 118 MET A N 1
ATOM 916 C CA . MET A 1 118 ? -5.994 -7.057 2.585 1.00 98.12 118 MET A CA 1
ATOM 917 C C . MET A 1 118 ? -4.570 -6.517 2.431 1.00 98.12 118 MET A C 1
ATOM 919 O O . MET A 1 118 ? -4.062 -6.469 1.310 1.00 98.12 118 MET A O 1
ATOM 923 N N . PHE A 1 119 ? -3.903 -6.186 3.539 1.00 98.31 119 PHE A N 1
ATOM 924 C CA . PHE A 1 119 ? -2.499 -5.780 3.543 1.00 98.31 119 PHE A CA 1
ATOM 925 C C . PHE A 1 119 ? -1.588 -6.882 2.997 1.00 98.31 119 PHE A C 1
ATOM 927 O O . PHE A 1 119 ? -0.754 -6.615 2.136 1.00 98.31 119 PHE A O 1
ATOM 934 N N . ASP A 1 120 ? -1.761 -8.128 3.446 1.00 98.56 120 ASP A N 1
ATOM 935 C CA . ASP A 1 120 ? -0.939 -9.258 3.003 1.00 98.56 120 ASP A CA 1
ATOM 936 C C . ASP A 1 120 ? -1.095 -9.519 1.492 1.00 98.56 120 ASP A C 1
ATOM 938 O O . ASP A 1 120 ? -0.110 -9.821 0.809 1.00 98.56 120 ASP A O 1
ATOM 942 N N . VAL A 1 121 ? -2.310 -9.382 0.949 1.00 98.44 121 VAL A N 1
ATOM 943 C CA . VAL A 1 121 ? -2.576 -9.493 -0.496 1.00 98.44 121 VAL A CA 1
ATOM 944 C C . VAL A 1 121 ? -1.947 -8.328 -1.256 1.00 98.44 121 VAL A C 1
ATOM 946 O O . VAL A 1 121 ? -1.190 -8.555 -2.200 1.00 98.44 121 VAL A O 1
ATOM 949 N N . TRP A 1 122 ? -2.201 -7.093 -0.818 1.00 98.38 122 TRP A N 1
ATOM 950 C CA . TRP A 1 122 ? -1.662 -5.893 -1.456 1.00 98.38 122 TRP A CA 1
ATOM 951 C C . TRP A 1 122 ? -0.130 -5.884 -1.456 1.00 98.38 122 TRP A C 1
ATOM 953 O O . TRP A 1 122 ? 0.489 -5.637 -2.486 1.00 98.38 122 TRP A O 1
ATOM 963 N N . LYS A 1 123 ? 0.499 -6.241 -0.334 1.00 97.50 123 LYS A N 1
ATOM 964 C CA . LYS A 1 123 ? 1.957 -6.324 -0.204 1.00 97.50 123 LYS A CA 1
ATOM 965 C C . LYS A 1 123 ? 2.566 -7.320 -1.190 1.00 97.50 123 LYS A C 1
ATOM 967 O O . LYS A 1 123 ? 3.641 -7.060 -1.734 1.00 97.50 123 LYS A O 1
ATOM 972 N N . LYS A 1 124 ? 1.917 -8.470 -1.405 1.00 98.38 124 LYS A N 1
ATOM 973 C CA . LYS A 1 124 ? 2.373 -9.472 -2.382 1.00 98.38 124 LYS A CA 1
ATOM 974 C C . LYS A 1 124 ? 2.281 -8.931 -3.804 1.00 98.38 124 LYS A C 1
ATOM 976 O O . LYS A 1 124 ? 3.278 -8.994 -4.517 1.00 98.38 124 LYS A O 1
ATOM 981 N N . ASP A 1 125 ? 1.130 -8.378 -4.177 1.00 97.56 125 ASP A N 1
ATOM 982 C CA . ASP A 1 125 ? 0.900 -7.778 -5.497 1.00 97.56 125 ASP A CA 1
ATOM 983 C C . ASP A 1 125 ? 1.899 -6.647 -5.791 1.00 97.56 125 ASP A C 1
ATOM 985 O O . ASP A 1 125 ? 2.633 -6.680 -6.780 1.00 97.56 125 ASP A O 1
ATOM 989 N N . PHE A 1 126 ? 2.036 -5.706 -4.855 1.00 97.56 126 PHE A N 1
ATOM 990 C CA . PHE A 1 126 ? 2.988 -4.604 -4.956 1.00 97.56 126 PHE A CA 1
ATOM 991 C C . PHE A 1 126 ? 4.435 -5.105 -5.081 1.00 97.56 126 PHE A C 1
ATOM 993 O O . PHE A 1 126 ? 5.219 -4.605 -5.889 1.00 97.56 126 PHE A O 1
ATOM 1000 N N . GLY A 1 127 ? 4.790 -6.153 -4.331 1.00 96.88 127 GLY A N 1
ATOM 1001 C CA . GLY A 1 127 ? 6.096 -6.801 -4.422 1.00 96.88 127 GLY A CA 1
ATOM 1002 C C . GLY A 1 127 ? 6.380 -7.432 -5.790 1.00 96.88 127 GLY A C 1
ATOM 1003 O O . GLY A 1 127 ? 7.525 -7.384 -6.248 1.00 96.88 127 GLY A O 1
ATOM 1004 N N . VAL A 1 128 ? 5.371 -8.000 -6.458 1.00 97.62 128 VAL A N 1
ATOM 1005 C CA . VAL A 1 128 ? 5.495 -8.519 -7.832 1.00 97.62 128 VAL A CA 1
ATOM 1006 C C . VAL A 1 128 ? 5.742 -7.368 -8.805 1.00 97.62 128 VAL A C 1
ATOM 1008 O O . VAL A 1 128 ? 6.753 -7.382 -9.510 1.00 97.62 128 VAL A O 1
ATOM 1011 N N . ARG A 1 129 ? 4.922 -6.314 -8.750 1.00 95.88 129 ARG A N 1
ATOM 1012 C CA . ARG A 1 129 ? 5.058 -5.126 -9.612 1.00 95.88 129 ARG A CA 1
ATOM 1013 C C . ARG A 1 129 ? 6.407 -4.422 -9.460 1.00 95.88 129 ARG A C 1
ATOM 1015 O O . ARG A 1 129 ? 6.996 -3.971 -10.446 1.00 95.88 129 ARG A O 1
ATOM 1022 N N . LEU A 1 130 ? 6.948 -4.368 -8.241 1.00 95.56 130 LEU A N 1
ATOM 1023 C CA . LEU A 1 130 ? 8.297 -3.851 -7.994 1.00 95.56 130 LEU A CA 1
ATOM 1024 C C . LEU A 1 130 ? 9.376 -4.686 -8.693 1.00 95.56 130 LEU A C 1
ATOM 1026 O O . LEU A 1 130 ? 10.311 -4.133 -9.278 1.00 95.56 130 LEU A O 1
ATOM 1030 N N . ARG A 1 131 ? 9.272 -6.019 -8.635 1.00 95.62 131 ARG A N 1
ATOM 1031 C CA . ARG A 1 131 ? 10.229 -6.916 -9.302 1.00 95.62 131 ARG A CA 1
ATOM 1032 C C . ARG A 1 131 ? 10.157 -6.764 -10.815 1.00 95.62 131 ARG A C 1
ATOM 1034 O O . ARG A 1 131 ? 11.202 -6.666 -11.452 1.00 95.62 131 ARG A O 1
ATOM 1041 N N . GLU A 1 132 ? 8.954 -6.700 -11.370 1.00 92.19 132 GLU A N 1
ATOM 1042 C CA . GLU A 1 132 ? 8.728 -6.481 -12.802 1.00 92.19 132 GLU A CA 1
ATOM 1043 C C . GLU A 1 132 ? 9.324 -5.149 -13.262 1.00 92.19 132 GLU A C 1
ATOM 1045 O O . GLU A 1 132 ? 10.108 -5.116 -14.210 1.00 92.19 132 GLU A O 1
ATOM 1050 N N . THR A 1 133 ? 9.058 -4.068 -12.527 1.00 91.25 133 THR A N 1
ATOM 1051 C CA . THR A 1 133 ? 9.606 -2.737 -12.829 1.00 91.25 133 THR A CA 1
ATOM 1052 C C . THR A 1 133 ? 11.132 -2.739 -12.776 1.00 91.25 133 THR A C 1
ATOM 1054 O O . THR A 1 133 ? 11.789 -2.218 -13.677 1.00 91.25 133 THR A O 1
ATOM 1057 N N . LYS A 1 134 ? 11.727 -3.410 -11.781 1.00 89.69 134 LYS A N 1
ATOM 1058 C CA . LYS A 1 134 ? 13.184 -3.587 -11.704 1.00 89.69 134 LYS A CA 1
ATOM 1059 C C . LYS A 1 134 ? 13.744 -4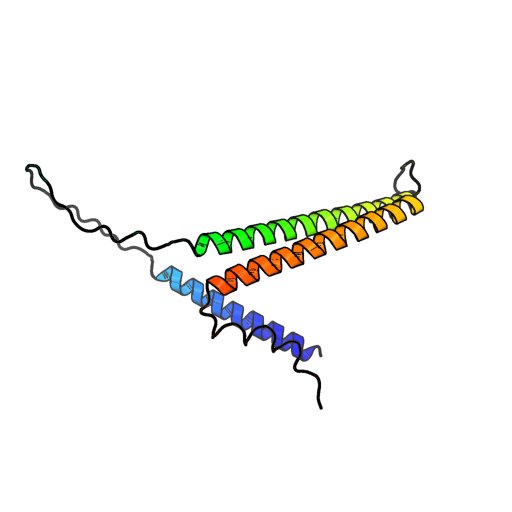.328 -12.921 1.00 89.69 134 LYS A C 1
ATOM 1061 O O . LYS A 1 134 ? 14.813 -3.970 -13.412 1.00 89.69 134 LYS A O 1
ATOM 1066 N N . VAL A 1 135 ? 13.045 -5.351 -13.415 1.00 90.00 135 VAL A N 1
ATOM 1067 C CA . VAL A 1 135 ? 13.441 -6.073 -14.635 1.00 90.00 135 VAL A CA 1
ATOM 1068 C C . VAL A 1 135 ? 13.376 -5.157 -15.855 1.00 90.00 135 VAL A C 1
ATOM 1070 O O . VAL A 1 135 ? 14.308 -5.178 -16.656 1.00 90.00 135 VAL A O 1
ATOM 1073 N N . VAL A 1 136 ? 12.330 -4.337 -15.987 1.00 86.56 136 VAL A N 1
ATOM 1074 C CA . VAL A 1 136 ? 12.210 -3.361 -17.083 1.00 86.56 136 VAL A CA 1
ATOM 1075 C C . VAL A 1 136 ? 13.373 -2.371 -17.047 1.00 86.56 136 VAL A C 1
ATOM 1077 O O . VAL A 1 136 ? 14.081 -2.254 -18.041 1.00 86.56 136 VAL A O 1
ATOM 1080 N N . ILE A 1 137 ? 13.665 -1.759 -15.896 1.00 84.44 137 ILE A N 1
ATOM 1081 C CA . ILE A 1 137 ? 14.800 -0.829 -15.739 1.00 84.44 137 ILE A CA 1
ATOM 1082 C C . ILE A 1 137 ? 16.125 -1.494 -16.135 1.00 84.44 137 ILE A C 1
ATOM 1084 O O . ILE A 1 137 ? 16.924 -0.902 -16.856 1.00 84.44 137 ILE A O 1
ATOM 1088 N N . ASN A 1 138 ? 16.357 -2.738 -15.704 1.00 82.06 138 ASN A N 1
ATOM 1089 C CA . ASN A 1 138 ? 17.578 -3.468 -16.050 1.00 82.06 138 ASN A CA 1
ATOM 1090 C C . ASN A 1 138 ? 17.706 -3.733 -17.556 1.00 82.06 138 ASN A C 1
ATOM 1092 O O . ASN A 1 138 ? 18.819 -3.714 -18.078 1.00 82.06 138 ASN A O 1
ATOM 1096 N N . LYS A 1 139 ? 16.592 -3.998 -18.252 1.00 82.81 139 LYS A N 1
ATOM 1097 C CA . LYS A 1 139 ? 16.587 -4.161 -19.713 1.00 82.81 139 LYS A CA 1
ATOM 1098 C C . LYS A 1 139 ? 16.932 -2.845 -20.404 1.00 82.81 139 LYS A C 1
ATOM 1100 O O . LYS A 1 139 ? 17.822 -2.841 -21.245 1.00 82.81 139 LYS A O 1
ATOM 1105 N N . LEU A 1 140 ? 16.314 -1.742 -19.977 1.00 78.94 140 LEU A N 1
ATOM 1106 C CA . LEU A 1 140 ? 16.598 -0.406 -20.510 1.00 78.94 140 LEU A CA 1
ATOM 1107 C C . LEU A 1 140 ? 18.069 -0.011 -20.312 1.00 78.94 140 LEU A C 1
ATOM 1109 O O . LEU A 1 140 ? 18.725 0.427 -21.247 1.00 78.94 140 LEU A O 1
ATOM 1113 N N . ALA A 1 141 ? 18.628 -0.278 -19.130 1.00 68.00 141 ALA A N 1
ATOM 1114 C CA . ALA A 1 141 ? 20.038 -0.018 -18.840 1.00 68.00 141 ALA A CA 1
ATOM 1115 C C . ALA A 1 141 ? 21.013 -0.944 -19.597 1.00 68.00 141 ALA A C 1
ATOM 1117 O O . ALA A 1 141 ? 22.189 -0.612 -19.742 1.00 68.00 141 ALA A O 1
ATOM 1118 N N . SER A 1 142 ? 20.561 -2.122 -20.047 1.00 62.38 142 SER A N 1
ATOM 1119 C CA . SER A 1 142 ? 21.384 -3.078 -20.797 1.00 62.38 142 SER A CA 1
ATOM 1120 C C . SER A 1 142 ? 21.344 -2.861 -22.309 1.00 62.38 142 SER A C 1
ATOM 1122 O O . SER A 1 142 ? 22.297 -3.273 -22.965 1.00 62.38 142 SER A O 1
ATOM 1124 N N . GLU A 1 143 ? 20.285 -2.270 -22.867 1.00 59.88 143 GLU A N 1
ATOM 1125 C CA . GLU A 1 143 ? 20.253 -1.886 -24.288 1.00 59.88 143 GLU A CA 1
ATOM 1126 C C . GLU A 1 143 ? 21.151 -0.677 -24.580 1.00 59.88 143 GLU A C 1
ATOM 1128 O O . GLU A 1 143 ? 21.723 -0.577 -25.660 1.00 59.88 143 GLU A O 1
ATOM 1133 N N . GLU A 1 144 ? 21.340 0.208 -23.600 1.00 52.31 144 GLU A N 1
ATOM 1134 C CA . GLU A 1 144 ? 22.105 1.450 -23.765 1.00 52.31 144 GLU A CA 1
ATOM 1135 C C . GLU A 1 144 ? 23.612 1.282 -23.470 1.00 52.31 144 GLU A C 1
ATOM 1137 O O . GLU A 1 144 ? 24.440 2.108 -23.859 1.00 52.31 144 GLU A O 1
ATOM 1142 N N . ALA A 1 145 ? 24.005 0.183 -22.815 1.00 49.28 145 ALA A N 1
ATOM 1143 C CA . ALA A 1 145 ? 25.383 -0.087 -22.426 1.00 49.28 145 ALA A CA 1
ATOM 1144 C C . ALA A 1 145 ? 25.988 -1.268 -23.197 1.00 49.28 145 ALA A C 1
ATOM 1146 O O . ALA A 1 145 ? 25.634 -2.423 -22.962 1.00 49.28 145 ALA A O 1
ATOM 1147 N N . ASN A 1 146 ? 26.991 -0.978 -24.036 1.00 53.31 146 ASN A N 1
ATOM 1148 C CA . ASN A 1 146 ? 27.911 -1.965 -24.613 1.00 53.31 146 ASN A CA 1
ATOM 1149 C C . ASN A 1 146 ? 28.248 -3.063 -23.562 1.00 53.31 146 ASN A C 1
ATOM 1151 O O . ASN A 1 146 ? 28.752 -2.718 -22.481 1.00 53.31 146 ASN A O 1
ATOM 1155 N N . PRO A 1 147 ? 27.950 -4.355 -23.831 1.00 49.25 147 PRO A N 1
ATOM 1156 C CA . PRO A 1 147 ? 27.763 -5.415 -22.824 1.00 49.25 147 PRO A CA 1
ATOM 1157 C C . PRO A 1 147 ? 28.961 -5.745 -21.917 1.00 49.25 147 PRO A C 1
ATOM 1159 O O . PRO A 1 147 ? 28.833 -6.567 -21.006 1.00 49.25 147 PRO A O 1
ATOM 1162 N N . GLU A 1 148 ? 30.114 -5.116 -22.122 1.00 49.66 148 GLU A N 1
ATOM 1163 C CA . GLU A 1 148 ? 31.386 -5.533 -21.537 1.00 49.66 148 GLU A CA 1
ATOM 1164 C C . GLU A 1 148 ? 31.798 -4.758 -20.269 1.00 49.66 148 GLU A C 1
ATOM 1166 O O . GLU A 1 148 ? 32.574 -5.267 -19.457 1.00 49.66 148 GLU A O 1
ATOM 1171 N N . LYS A 1 149 ? 31.254 -3.554 -20.019 1.00 51.31 149 LYS A N 1
ATOM 1172 C CA . LYS A 1 149 ? 31.765 -2.670 -18.942 1.00 51.31 149 LYS A CA 1
ATOM 1173 C C . LYS A 1 149 ? 30.882 -2.551 -17.691 1.00 51.31 149 LYS A C 1
ATOM 1175 O O . LYS A 1 149 ? 31.395 -2.198 -16.629 1.00 51.31 149 LYS A O 1
ATOM 1180 N N . VAL A 1 150 ? 29.587 -2.876 -17.761 1.00 53.47 150 VAL A N 1
ATOM 1181 C CA . VAL A 1 150 ? 28.620 -2.501 -16.698 1.00 53.47 150 VAL A CA 1
ATOM 1182 C C . VAL A 1 150 ? 28.247 -3.659 -15.759 1.00 53.47 150 VAL A C 1
ATOM 1184 O O . VAL A 1 150 ? 27.951 -3.441 -14.584 1.00 53.47 150 VAL A O 1
ATOM 1187 N N . LYS A 1 151 ? 28.371 -4.916 -16.206 1.00 55.50 151 LYS A N 1
ATOM 1188 C CA . LYS A 1 151 ? 27.955 -6.097 -15.420 1.00 55.50 151 LYS A CA 1
ATOM 1189 C C . LYS A 1 151 ? 28.796 -6.364 -14.157 1.00 55.50 151 LYS A C 1
ATOM 1191 O 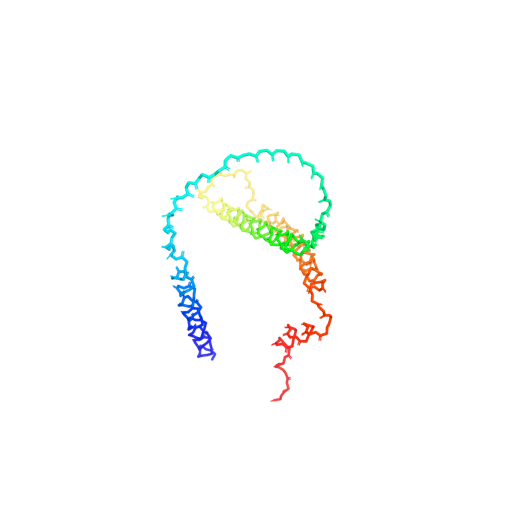O . LYS A 1 151 ? 28.317 -7.035 -13.249 1.00 55.50 151 LYS A O 1
ATOM 1196 N N . LYS A 1 152 ? 30.021 -5.828 -14.052 1.00 54.19 152 LYS A N 1
ATOM 1197 C CA . LYS A 1 152 ? 30.954 -6.149 -12.948 1.00 54.19 152 LYS A CA 1
ATOM 1198 C C . LYS A 1 152 ? 30.812 -5.294 -11.678 1.00 54.19 152 LYS A C 1
ATOM 1200 O O . LYS A 1 152 ? 31.369 -5.682 -10.657 1.00 54.19 152 LYS A O 1
ATOM 1205 N N . LYS A 1 153 ? 30.103 -4.153 -11.687 1.00 57.19 153 LYS A N 1
ATOM 1206 C CA . LYS A 1 153 ? 30.213 -3.171 -10.579 1.00 57.19 153 LYS A CA 1
ATOM 1207 C C . LYS A 1 153 ? 29.043 -3.098 -9.592 1.00 57.19 153 LYS A C 1
ATOM 1209 O O . LYS A 1 153 ? 29.264 -2.624 -8.482 1.00 57.19 153 LYS A O 1
ATOM 1214 N N . TRP A 1 154 ? 27.842 -3.583 -9.923 1.00 54.66 154 TRP A N 1
ATOM 1215 C CA . TRP A 1 154 ? 26.690 -3.424 -9.017 1.00 54.66 154 TRP A CA 1
ATOM 1216 C C . TRP A 1 154 ? 26.609 -4.528 -7.945 1.00 54.66 154 TRP A C 1
ATOM 1218 O O . TRP A 1 154 ? 26.474 -4.232 -6.763 1.00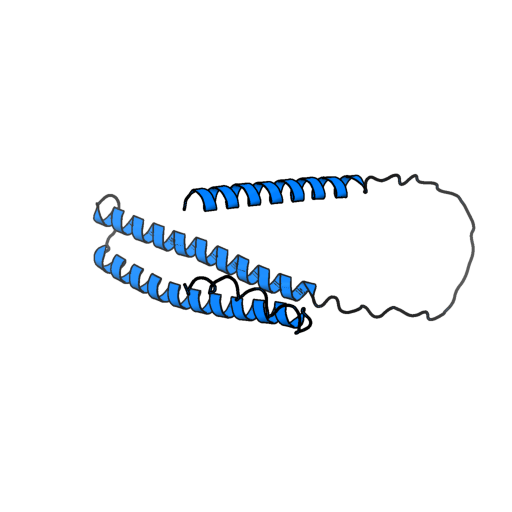 54.66 154 TRP A O 1
ATOM 1228 N N . TRP A 1 155 ? 26.756 -5.807 -8.304 1.00 52.88 155 TRP A N 1
ATOM 1229 C CA . TRP A 1 155 ? 26.504 -6.914 -7.360 1.00 52.88 155 TRP A CA 1
ATOM 1230 C C . TRP A 1 155 ? 27.683 -7.271 -6.434 1.00 52.88 155 TRP A C 1
ATOM 1232 O O . TRP A 1 155 ? 27.483 -7.923 -5.413 1.00 52.88 155 TRP A O 1
ATOM 1242 N N . GLY A 1 156 ? 28.906 -6.820 -6.735 1.00 49.06 156 GLY A N 1
ATOM 1243 C CA . GLY A 1 156 ? 30.117 -7.214 -5.995 1.00 49.06 156 GLY A CA 1
ATOM 1244 C C . GLY A 1 156 ? 30.286 -6.598 -4.599 1.00 49.06 156 GLY A C 1
ATOM 1245 O O . GLY A 1 156 ? 31.111 -7.076 -3.827 1.00 49.06 156 GLY A O 1
ATOM 1246 N N . ARG A 1 157 ? 29.520 -5.556 -4.239 1.00 54.88 157 ARG A N 1
ATOM 1247 C CA . ARG A 1 157 ? 29.679 -4.862 -2.942 1.00 54.88 157 ARG A CA 1
ATOM 1248 C C . ARG A 1 157 ? 28.797 -5.381 -1.806 1.00 54.88 157 ARG A C 1
ATOM 1250 O O . ARG A 1 157 ? 29.053 -5.003 -0.671 1.00 54.88 157 ARG A O 1
ATOM 1257 N N . LEU A 1 158 ? 27.809 -6.243 -2.068 1.00 51.16 158 LEU A N 1
ATOM 1258 C CA . LEU A 1 158 ? 26.900 -6.724 -1.014 1.00 51.16 158 LEU A CA 1
ATOM 1259 C C . LEU A 1 158 ? 27.232 -8.127 -0.477 1.00 51.16 158 LEU A C 1
ATOM 1261 O O . LEU A 1 158 ? 26.607 -8.554 0.485 1.00 51.16 158 LEU A O 1
ATOM 1265 N N . ASN A 1 159 ? 28.211 -8.835 -1.056 1.00 43.75 159 ASN A N 1
ATOM 1266 C CA . ASN A 1 159 ? 28.563 -10.197 -0.620 1.00 43.75 159 ASN A CA 1
ATOM 1267 C C . ASN A 1 159 ? 30.034 -10.383 -0.204 1.00 43.75 159 ASN A C 1
ATOM 1269 O O . ASN A 1 159 ? 30.423 -11.476 0.190 1.00 43.75 159 ASN A O 1
ATOM 1273 N N . SER A 1 160 ? 30.858 -9.331 -0.253 1.00 43.84 160 SER A N 1
ATOM 1274 C CA . SER A 1 160 ? 32.269 -9.396 0.158 1.00 43.84 160 SER A CA 1
ATOM 1275 C C . SER A 1 160 ? 32.440 -9.001 1.627 1.00 43.84 160 SER A C 1
ATOM 1277 O O . SER A 1 160 ? 33.092 -8.011 1.944 1.00 43.84 160 SER A O 1
ATOM 1279 N N . SER A 1 161 ? 31.806 -9.740 2.534 1.00 44.88 161 SER A N 1
ATOM 1280 C CA . SER A 1 161 ? 32.137 -9.740 3.969 1.00 44.88 161 SER A CA 1
ATOM 1281 C C . SER A 1 161 ? 31.710 -11.071 4.591 1.00 44.88 161 SER A C 1
ATOM 1283 O O . SER A 1 161 ? 30.873 -11.133 5.486 1.00 44.88 161 SER A O 1
ATOM 1285 N N . ARG A 1 162 ? 32.265 -12.162 4.069 1.00 52.19 162 ARG A N 1
ATOM 1286 C CA . ARG A 1 162 ? 32.490 -13.402 4.817 1.00 52.19 162 ARG A CA 1
ATOM 1287 C C . ARG A 1 162 ? 33.868 -13.915 4.411 1.00 52.19 162 ARG A C 1
ATOM 1289 O O . ARG A 1 162 ? 34.155 -13.866 3.218 1.00 52.19 162 ARG A O 1
ATOM 1296 N N . ILE A 1 163 ? 34.612 -14.456 5.389 1.00 41.47 163 ILE A N 1
ATOM 1297 C CA . ILE A 1 163 ? 35.969 -15.052 5.312 1.00 41.47 163 ILE A CA 1
ATOM 1298 C C . ILE A 1 163 ? 37.059 -13.964 5.467 1.00 41.47 163 ILE A C 1
ATOM 1300 O O . ILE A 1 163 ? 37.144 -13.102 4.600 1.00 41.47 163 ILE A O 1
ATOM 1304 N N . ILE A 1 164 ? 37.900 -13.876 6.510 1.00 37.75 164 ILE A N 1
ATOM 1305 C CA . ILE A 1 164 ? 38.226 -14.639 7.740 1.00 37.75 164 ILE A CA 1
ATOM 1306 C C . ILE A 1 164 ? 38.533 -13.607 8.833 1.00 37.75 164 ILE A C 1
ATOM 1308 O O . ILE A 1 164 ? 39.128 -12.564 8.474 1.00 37.75 164 ILE A O 1
#

pLDDT: mean 72.3, std 24.01, range [31.58, 98.56]

Foldseek 3Di:
DVVVVVVVVVVVVVVVVVVVVVVVVVVVPPDDDPDDDDDDDDDDDDDDDDDDDDDPPPDPPLVVLVVVLVVLVVVLVVVCVVVVVVLVVLLVVLVCCVVVVDDDPDDSVVVVVVSVVVCVVVVVVSVVSVVVSVVSNVVSVCVVDDNPPDVPPDPVPPPPPDDD